Protein AF-A0A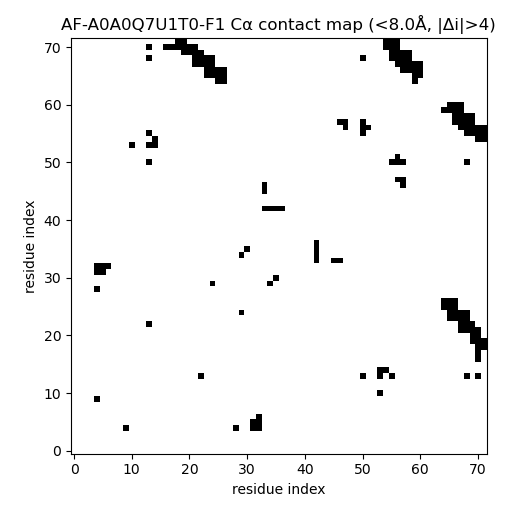0Q7U1T0-F1 (afdb_monomer)

Sequence (72 aa):
MAAMLTREVLKSYLEDMPIGHVFDLTYGQFAGLFPPGEPDPFARSALRAFARECGCDVVQDIAEARYELRKR

Structure (mmCIF, N/CA/C/O backbone):
data_AF-A0A0Q7U1T0-F1
#
_entry.id   AF-A0A0Q7U1T0-F1
#
loop_
_atom_site.group_PDB
_atom_site.id
_atom_site.type_symbol
_atom_site.label_atom_id
_atom_site.label_alt_id
_atom_site.label_comp_id
_atom_site.label_asym_id
_atom_site.label_entity_id
_atom_site.label_seq_id
_atom_site.pdbx_PDB_ins_code
_atom_site.Cartn_x
_atom_site.Cartn_y
_atom_site.Cartn_z
_atom_site.occupancy
_atom_site.B_iso_or_equiv
_atom_site.auth_seq_id
_atom_site.auth_comp_id
_atom_site.auth_asym_id
_atom_site.auth_atom_id
_atom_site.pdbx_PDB_model_num
ATOM 1 N N . MET A 1 1 ? -8.241 18.816 -10.490 1.00 36.34 1 MET A N 1
ATOM 2 C CA . MET A 1 1 ? -7.051 18.550 -9.655 1.00 36.34 1 MET A CA 1
ATOM 3 C C . MET A 1 1 ? -6.978 17.054 -9.428 1.00 36.34 1 MET A C 1
ATOM 5 O O . MET A 1 1 ? -7.843 16.530 -8.743 1.00 36.34 1 MET A O 1
ATOM 9 N N . ALA A 1 2 ? -6.031 16.354 -10.056 1.00 43.78 2 ALA A N 1
ATOM 10 C CA . ALA A 1 2 ? -5.756 14.972 -9.678 1.00 43.78 2 ALA A CA 1
ATOM 11 C C . ALA A 1 2 ? -5.123 15.024 -8.283 1.00 43.78 2 ALA A C 1
ATOM 13 O O . ALA A 1 2 ? -4.049 15.605 -8.132 1.00 43.78 2 ALA A O 1
ATOM 14 N N . ALA A 1 3 ? -5.817 14.523 -7.262 1.00 53.16 3 ALA A N 1
ATOM 15 C CA . ALA A 1 3 ? -5.213 14.344 -5.951 1.00 53.16 3 ALA A CA 1
ATOM 16 C C . ALA A 1 3 ? -4.013 13.410 -6.144 1.00 53.16 3 ALA A C 1
ATOM 18 O O . ALA A 1 3 ? -4.184 12.246 -6.506 1.00 53.16 3 ALA A O 1
ATOM 19 N N . MET A 1 4 ? -2.796 13.941 -6.011 1.00 68.75 4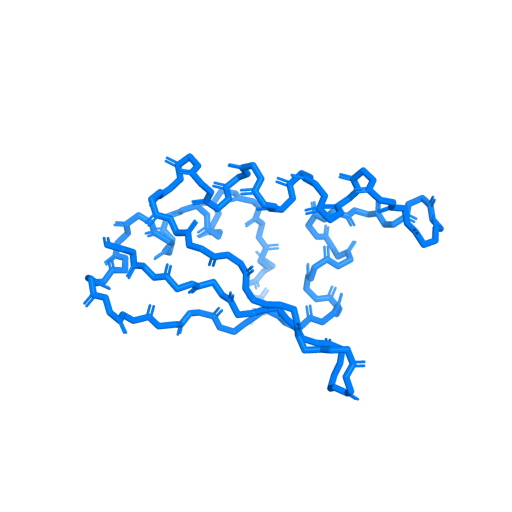 MET A N 1
ATOM 20 C CA . MET A 1 4 ? -1.596 13.116 -6.028 1.00 68.75 4 MET A CA 1
ATOM 21 C C . MET A 1 4 ? -1.721 12.155 -4.851 1.00 68.75 4 MET A C 1
ATOM 23 O O . MET A 1 4 ? -1.781 12.591 -3.704 1.00 68.75 4 MET A O 1
ATOM 27 N N . LEU A 1 5 ? -1.829 10.857 -5.131 1.00 78.75 5 LEU A N 1
ATOM 28 C CA . LEU A 1 5 ? -1.817 9.850 -4.084 1.00 78.75 5 LEU A CA 1
ATOM 29 C C . LEU A 1 5 ? -0.433 9.904 -3.424 1.00 78.75 5 LEU A C 1
ATOM 31 O O . LEU A 1 5 ? 0.560 9.520 -4.039 1.00 78.75 5 LEU A O 1
ATOM 35 N N . THR A 1 6 ? -0.364 10.431 -2.203 1.00 85.88 6 THR A N 1
ATOM 36 C CA . THR A 1 6 ? 0.847 10.447 -1.372 1.00 85.88 6 THR A CA 1
ATOM 37 C C . THR A 1 6 ? 0.774 9.345 -0.319 1.00 85.88 6 THR A C 1
ATOM 39 O O . THR A 1 6 ? -0.288 8.767 -0.084 1.00 85.88 6 THR A O 1
ATOM 42 N N . ARG A 1 7 ? 1.902 9.034 0.336 1.00 83.38 7 ARG A N 1
ATOM 43 C CA . ARG A 1 7 ? 1.927 8.011 1.396 1.00 83.38 7 ARG A CA 1
ATOM 44 C C . ARG A 1 7 ? 1.005 8.373 2.556 1.00 83.38 7 ARG A C 1
ATOM 46 O O . ARG A 1 7 ? 0.338 7.497 3.083 1.00 83.38 7 ARG A O 1
ATOM 53 N N . GLU A 1 8 ? 0.942 9.649 2.919 1.00 86.88 8 GLU A N 1
ATOM 54 C CA . GLU A 1 8 ? 0.068 10.147 3.987 1.00 86.88 8 GLU A CA 1
ATOM 55 C C . GLU A 1 8 ? -1.410 10.008 3.616 1.00 86.88 8 GLU A C 1
ATOM 57 O O . GLU A 1 8 ? -2.210 9.541 4.421 1.00 86.88 8 GLU A O 1
ATOM 62 N N . VAL A 1 9 ? -1.759 10.335 2.369 1.00 88.06 9 VAL A N 1
ATOM 63 C CA . VAL A 1 9 ? -3.125 10.176 1.859 1.00 88.06 9 VAL A CA 1
ATOM 64 C C . VAL A 1 9 ? -3.513 8.699 1.807 1.00 88.06 9 VAL A C 1
ATOM 66 O O . VAL A 1 9 ? -4.588 8.333 2.274 1.00 88.06 9 VAL A O 1
ATOM 69 N N . LEU A 1 10 ? -2.628 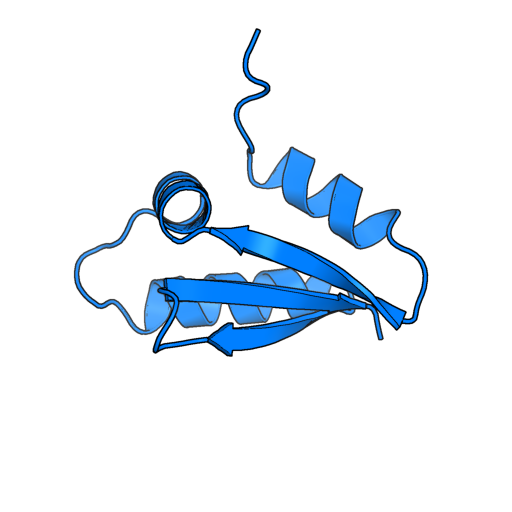7.832 1.301 1.00 87.94 10 LEU A N 1
ATOM 70 C CA . LEU A 1 10 ? -2.855 6.388 1.318 1.00 87.94 10 LEU A CA 1
ATOM 71 C C . LEU A 1 10 ? -3.023 5.877 2.754 1.00 87.94 10 LEU A C 1
ATOM 73 O O . LEU A 1 10 ? -3.899 5.056 2.999 1.00 87.94 10 LEU A O 1
ATOM 77 N N . LYS A 1 11 ? -2.227 6.383 3.703 1.00 89.38 11 LYS A N 1
ATOM 78 C CA . LYS A 1 11 ? -2.328 6.002 5.114 1.00 89.38 11 LYS A CA 1
ATOM 79 C C . LYS A 1 11 ? -3.712 6.322 5.668 1.00 89.38 11 LYS A C 1
ATOM 81 O O . LYS A 1 11 ? -4.370 5.415 6.161 1.00 89.38 11 LYS A O 1
ATOM 86 N N . SER A 1 12 ? -4.170 7.565 5.501 1.00 89.50 12 SER A N 1
ATOM 87 C CA . SER A 1 12 ? -5.503 7.982 5.947 1.00 89.50 12 SER A CA 1
ATOM 88 C C . SER A 1 12 ? -6.585 7.095 5.333 1.00 89.50 12 SER A C 1
ATOM 90 O O . SER A 1 12 ? -7.430 6.587 6.056 1.00 89.50 12 SER A O 1
ATOM 92 N N . TYR A 1 13 ? -6.510 6.806 4.027 1.00 88.69 13 TYR A N 1
ATOM 93 C CA . TYR A 1 13 ? -7.473 5.906 3.388 1.00 88.69 13 TYR A CA 1
ATOM 94 C C . TYR A 1 13 ? -7.481 4.503 3.998 1.00 88.69 13 TYR A C 1
ATOM 96 O O . TYR A 1 13 ? -8.555 3.956 4.218 1.00 88.69 13 TYR A O 1
ATOM 104 N N . LEU A 1 14 ? -6.315 3.913 4.271 1.00 89.06 14 LEU A N 1
ATOM 105 C CA . LEU A 1 14 ? -6.225 2.577 4.866 1.00 89.06 14 LEU A CA 1
ATOM 106 C C . LEU A 1 14 ? -6.643 2.558 6.344 1.00 89.06 14 LEU A C 1
ATOM 108 O O . LEU A 1 14 ? -7.144 1.540 6.825 1.00 89.06 14 LEU A O 1
ATOM 112 N N . GLU A 1 15 ? -6.435 3.652 7.075 1.00 88.81 15 GLU A N 1
ATOM 113 C CA . GLU A 1 15 ? -6.861 3.805 8.469 1.00 88.81 15 GLU A CA 1
ATOM 114 C C . GLU A 1 15 ? -8.382 3.970 8.582 1.00 88.81 15 GLU A C 1
ATOM 116 O O . GLU A 1 15 ? -8.987 3.280 9.402 1.00 88.81 15 GLU A O 1
ATOM 121 N N . ASP A 1 16 ? -8.994 4.779 7.712 1.00 89.38 16 ASP A N 1
ATOM 122 C CA . ASP A 1 16 ? -10.448 4.993 7.630 1.00 89.38 16 ASP A CA 1
ATOM 123 C C . ASP A 1 16 ? -11.210 3.824 6.972 1.00 89.38 16 ASP A C 1
ATOM 125 O O . ASP A 1 16 ? -12.438 3.743 7.051 1.00 89.38 16 ASP A O 1
ATOM 129 N N . MET A 1 17 ? -10.504 2.906 6.304 1.00 87.75 17 MET A N 1
ATOM 130 C CA . MET A 1 17 ? -11.122 1.786 5.596 1.00 87.75 17 MET A CA 1
ATOM 131 C C . MET A 1 17 ? -11.814 0.807 6.569 1.00 87.75 17 MET A C 1
ATOM 133 O O . MET A 1 17 ? -11.174 0.341 7.520 1.00 87.75 17 MET A O 1
ATOM 137 N N . PRO A 1 18 ? -13.084 0.417 6.320 1.00 88.38 18 PRO A N 1
ATOM 138 C CA . PRO A 1 18 ? -13.763 -0.589 7.130 1.00 88.38 18 PRO A CA 1
ATOM 139 C C . PRO A 1 18 ? -13.113 -1.966 6.981 1.00 88.38 18 PRO A C 1
ATOM 141 O O . PRO A 1 18 ? -12.566 -2.304 5.930 1.00 88.38 18 PRO A O 1
ATOM 144 N N . ILE A 1 19 ? -13.237 -2.800 8.012 1.00 89.25 19 ILE A N 1
ATOM 145 C CA . ILE A 1 19 ? -12.784 -4.197 7.971 1.00 89.25 19 ILE A CA 1
ATOM 146 C C . ILE A 1 19 ? -13.460 -4.930 6.803 1.00 89.25 19 ILE A C 1
ATOM 148 O O . ILE A 1 19 ? -14.670 -4.817 6.605 1.00 89.25 19 ILE A O 1
ATOM 152 N N . GLY A 1 20 ? -12.674 -5.674 6.021 1.00 86.81 20 GLY A N 1
ATOM 153 C CA . GLY A 1 20 ? -13.151 -6.411 4.849 1.00 86.81 20 GLY A CA 1
ATOM 154 C C . GLY A 1 20 ? -13.185 -5.613 3.541 1.00 86.81 20 GLY A C 1
ATOM 155 O O . GLY A 1 20 ? -13.442 -6.203 2.493 1.00 86.81 20 GLY A O 1
ATOM 156 N N . HIS A 1 21 ? -12.892 -4.309 3.559 1.00 89.19 21 HIS A N 1
ATOM 157 C CA . HIS A 1 21 ? -12.716 -3.540 2.327 1.00 89.19 21 HIS A CA 1
ATOM 158 C C . HIS A 1 21 ? -11.345 -3.773 1.685 1.00 89.19 21 HIS A C 1
ATOM 160 O O . HIS A 1 21 ? -10.357 -4.106 2.349 1.00 89.19 21 HIS A O 1
ATOM 166 N N . VAL A 1 22 ? -11.307 -3.566 0.368 1.00 89.44 22 VAL A N 1
ATOM 167 C CA . VAL A 1 22 ? -10.107 -3.668 -0.459 1.00 89.44 22 VAL A CA 1
ATOM 168 C C . VAL A 1 22 ? -9.862 -2.333 -1.144 1.00 89.44 22 VAL A C 1
ATOM 170 O O . VAL A 1 22 ? -10.747 -1.796 -1.809 1.00 89.44 22 VAL A O 1
ATOM 173 N N . PHE A 1 23 ? -8.650 -1.815 -0.995 1.00 88.88 23 PHE A N 1
ATOM 174 C CA . PHE A 1 23 ? -8.154 -0.684 -1.757 1.00 88.88 23 PHE A CA 1
ATOM 175 C C . PHE A 1 23 ? -7.250 -1.200 -2.873 1.00 88.88 23 PHE A C 1
ATOM 177 O O . PHE A 1 23 ? -6.236 -1.847 -2.613 1.00 88.88 23 PHE A O 1
ATOM 184 N N . ASP A 1 24 ? -7.617 -0.914 -4.117 1.00 89.19 24 ASP A N 1
ATOM 185 C CA . ASP A 1 24 ? -6.811 -1.287 -5.271 1.00 89.19 24 ASP A CA 1
ATOM 186 C C . ASP A 1 24 ? -5.792 -0.190 -5.598 1.00 89.19 24 ASP A C 1
ATOM 188 O O . ASP A 1 24 ? -6.137 0.977 -5.794 1.00 89.19 24 ASP A O 1
ATOM 192 N N . LEU A 1 25 ? -4.523 -0.582 -5.640 1.00 87.12 25 LEU A N 1
ATOM 193 C CA . LEU A 1 25 ? -3.397 0.278 -5.952 1.00 87.12 25 LEU A CA 1
ATOM 194 C C . LEU A 1 25 ? -2.768 -0.170 -7.272 1.00 87.12 25 LEU A C 1
ATOM 196 O O . LEU A 1 25 ? -2.148 -1.232 -7.372 1.00 87.12 25 LEU A O 1
ATOM 200 N N . THR A 1 26 ? -2.884 0.677 -8.290 1.00 85.88 26 THR A N 1
ATOM 201 C CA . THR A 1 26 ? -2.277 0.424 -9.604 1.00 85.88 26 THR A CA 1
ATOM 202 C C . THR A 1 26 ? -0.750 0.504 -9.544 1.00 85.88 26 THR A C 1
ATOM 204 O O . THR A 1 26 ? -0.190 1.240 -8.725 1.00 85.88 26 THR A O 1
ATOM 207 N N . TYR A 1 27 ? -0.045 -0.180 -10.455 1.00 80.75 27 TYR A N 1
ATOM 208 C CA . TYR A 1 27 ? 1.419 -0.091 -10.531 1.00 80.75 27 TYR A CA 1
ATOM 209 C C . TYR A 1 27 ? 1.935 1.349 -10.677 1.00 80.75 27 TYR A C 1
ATOM 211 O O . TYR A 1 27 ? 2.943 1.694 -10.071 1.00 80.75 27 TYR A O 1
ATOM 219 N N . GLY A 1 28 ? 1.240 2.212 -11.427 1.00 80.50 28 GLY A N 1
ATOM 220 C CA . GLY A 1 28 ? 1.635 3.617 -11.587 1.00 80.50 28 GLY A CA 1
ATOM 221 C C . GLY A 1 28 ? 1.565 4.412 -10.279 1.00 80.50 28 GLY A C 1
ATOM 222 O O . GLY A 1 28 ? 2.480 5.168 -9.960 1.00 80.50 28 GLY A O 1
ATOM 223 N N . GLN A 1 29 ? 0.515 4.196 -9.481 1.00 83.25 29 GLN A N 1
ATOM 224 C CA . GLN A 1 29 ? 0.384 4.796 -8.151 1.00 83.25 29 GLN A CA 1
ATOM 225 C C . GLN A 1 29 ? 1.415 4.230 -7.175 1.00 83.25 29 GLN A C 1
ATOM 227 O O . GLN A 1 29 ? 2.058 4.983 -6.447 1.00 83.25 29 GLN A O 1
ATOM 232 N N . PHE A 1 30 ? 1.616 2.911 -7.196 1.00 83.00 30 PHE A N 1
ATOM 233 C CA . PHE A 1 30 ? 2.665 2.257 -6.426 1.00 83.00 30 PHE A CA 1
ATOM 234 C C . PHE A 1 30 ? 4.045 2.831 -6.759 1.00 83.00 30 PHE A C 1
ATOM 236 O O . PHE A 1 30 ? 4.760 3.216 -5.843 1.00 83.00 30 PHE A O 1
ATOM 243 N N . ALA A 1 31 ? 4.393 2.962 -8.040 1.00 79.94 31 ALA A N 1
ATOM 244 C CA . ALA A 1 31 ? 5.679 3.498 -8.474 1.00 79.94 31 ALA A CA 1
ATOM 245 C C . ALA A 1 31 ? 5.862 4.975 -8.083 1.00 79.94 31 ALA A C 1
ATOM 247 O O . ALA A 1 31 ? 6.982 5.407 -7.836 1.00 79.94 31 ALA A O 1
ATOM 248 N N . GLY A 1 32 ? 4.779 5.752 -7.982 1.00 79.94 32 GLY A N 1
ATOM 249 C CA . GLY A 1 32 ? 4.829 7.118 -7.452 1.00 79.94 32 GLY A CA 1
ATOM 250 C C . GLY A 1 32 ? 5.063 7.179 -5.936 1.00 79.94 32 GLY A C 1
ATOM 251 O O . GLY A 1 32 ? 5.769 8.059 -5.451 1.00 79.94 32 GLY A O 1
ATOM 252 N N . LEU A 1 33 ? 4.493 6.236 -5.179 1.00 79.88 33 LEU A N 1
ATOM 253 C CA . LEU A 1 33 ? 4.598 6.166 -3.714 1.00 79.88 33 LEU A CA 1
ATOM 254 C C . LEU A 1 33 ? 5.886 5.492 -3.229 1.00 79.88 33 LEU A C 1
ATOM 256 O O . LEU A 1 33 ? 6.463 5.857 -2.201 1.00 79.88 33 LEU A O 1
ATOM 260 N N . PHE A 1 34 ? 6.311 4.468 -3.950 1.00 77.94 34 PHE A N 1
ATOM 261 C CA . PHE A 1 34 ? 7.458 3.619 -3.687 1.00 77.94 34 PHE A CA 1
ATOM 262 C C . PHE A 1 34 ? 8.270 3.587 -4.985 1.00 77.94 34 PHE A C 1
ATOM 264 O O . PHE A 1 34 ? 8.108 2.653 -5.774 1.00 77.94 34 PHE A O 1
ATOM 271 N N . PRO A 1 35 ? 9.085 4.632 -5.249 1.00 66.00 35 PRO A N 1
ATOM 272 C CA . PRO A 1 35 ? 9.844 4.735 -6.488 1.00 66.00 35 PRO A CA 1
ATOM 273 C C . PRO A 1 35 ? 10.661 3.459 -6.696 1.00 66.00 35 PRO A C 1
ATOM 275 O O . PRO A 1 35 ? 11.409 3.066 -5.794 1.00 66.00 35 PRO A O 1
ATOM 278 N N . PRO A 1 36 ? 10.489 2.769 -7.837 1.00 61.78 36 PRO A N 1
ATOM 279 C CA . PRO A 1 36 ? 11.172 1.518 -8.073 1.00 61.78 36 PRO A CA 1
ATOM 280 C C . PRO A 1 36 ? 12.637 1.831 -8.348 1.00 61.78 36 PRO A C 1
ATOM 282 O O . PRO A 1 36 ? 12.973 2.420 -9.372 1.00 61.78 36 PRO A O 1
ATOM 285 N N . GLY A 1 37 ? 13.521 1.389 -7.465 1.00 53.53 37 GLY A N 1
ATOM 286 C CA . GLY A 1 37 ? 14.907 1.150 -7.840 1.00 53.53 37 GLY A CA 1
ATOM 287 C C . GLY A 1 37 ? 15.026 -0.195 -8.552 1.00 53.53 37 GLY A C 1
ATOM 288 O O . GLY A 1 37 ? 15.711 -1.032 -8.011 1.00 53.53 37 GLY A O 1
ATOM 289 N N . GLU A 1 38 ? 14.324 -0.416 -9.681 1.00 47.19 38 GLU A N 1
ATOM 290 C CA . GLU A 1 38 ? 14.347 -1.648 -10.519 1.00 47.19 38 GLU A CA 1
ATOM 291 C C . GLU A 1 38 ? 14.064 -3.001 -9.809 1.00 47.19 38 GLU A C 1
ATOM 293 O O . GLU A 1 38 ? 14.580 -3.282 -8.747 1.00 47.19 38 GLU A O 1
ATOM 298 N N . PRO A 1 39 ? 13.302 -3.928 -10.424 1.00 52.22 39 PRO A N 1
ATOM 299 C CA . PRO A 1 39 ? 12.285 -4.795 -9.773 1.00 52.22 39 PRO A CA 1
ATOM 300 C C . PRO A 1 39 ? 12.488 -5.083 -8.266 1.00 52.22 39 PRO A C 1
ATOM 302 O O . PRO A 1 39 ? 12.690 -6.224 -7.840 1.00 52.22 39 PRO A O 1
ATOM 305 N N . ASP A 1 40 ? 12.379 -4.048 -7.432 1.00 62.94 40 ASP A N 1
ATOM 306 C CA . ASP A 1 40 ? 13.115 -4.070 -6.175 1.00 62.94 40 ASP A CA 1
ATOM 307 C C . ASP A 1 40 ? 12.273 -4.773 -5.101 1.00 62.94 40 ASP A C 1
ATOM 309 O O . ASP A 1 40 ? 11.169 -4.316 -4.763 1.00 62.94 40 ASP A O 1
ATOM 313 N N . PRO A 1 41 ? 12.714 -5.925 -4.566 1.00 67.88 41 PRO A N 1
ATOM 314 C CA . PRO A 1 41 ? 12.004 -6.604 -3.487 1.00 67.88 41 PRO A CA 1
ATOM 315 C C . PRO A 1 41 ? 11.815 -5.690 -2.265 1.00 67.88 41 PRO A C 1
ATOM 317 O O . PRO A 1 41 ? 10.864 -5.888 -1.504 1.00 67.88 41 PRO A O 1
ATOM 320 N N . PHE A 1 42 ? 12.640 -4.648 -2.108 1.00 76.44 42 PHE A N 1
ATOM 321 C CA . PHE A 1 42 ? 12.506 -3.662 -1.040 1.00 76.44 42 PHE A CA 1
ATOM 322 C C . PHE A 1 42 ? 11.283 -2.758 -1.208 1.00 76.44 42 PHE A C 1
ATOM 324 O O . PHE A 1 42 ? 10.576 -2.549 -0.227 1.00 76.44 42 PHE A O 1
ATOM 331 N N . ALA A 1 43 ? 10.954 -2.291 -2.418 1.00 79.44 43 ALA A N 1
ATOM 332 C CA . ALA A 1 43 ? 9.763 -1.460 -2.640 1.00 79.44 43 ALA A CA 1
ATOM 333 C C . ALA A 1 43 ? 8.470 -2.233 -2.316 1.00 79.44 43 ALA A C 1
ATOM 335 O O . ALA A 1 43 ? 7.566 -1.725 -1.650 1.00 79.44 43 ALA A O 1
ATOM 336 N N . ARG A 1 44 ? 8.420 -3.512 -2.708 1.00 81.00 44 ARG A N 1
ATOM 337 C CA . ARG A 1 44 ? 7.316 -4.421 -2.357 1.00 81.00 44 ARG A CA 1
ATOM 338 C C . ARG A 1 44 ? 7.257 -4.699 -0.858 1.00 81.00 44 ARG A C 1
ATOM 340 O O . ARG A 1 44 ? 6.173 -4.718 -0.277 1.00 81.00 44 ARG A O 1
ATOM 347 N N . SER A 1 45 ? 8.410 -4.901 -0.226 1.00 84.12 45 SER A N 1
ATOM 348 C CA . SER A 1 45 ? 8.491 -5.106 1.223 1.00 84.12 45 SER A CA 1
ATOM 349 C C . SER A 1 45 ? 8.059 -3.859 1.996 1.00 84.12 45 SER A C 1
ATOM 351 O O . SER A 1 45 ? 7.354 -3.990 2.990 1.00 84.12 45 SER A O 1
ATOM 353 N N . ALA A 1 46 ? 8.392 -2.661 1.509 1.00 85.69 46 ALA A N 1
ATOM 354 C CA . ALA A 1 46 ? 7.968 -1.394 2.093 1.00 85.69 46 ALA A CA 1
ATOM 355 C C . ALA A 1 46 ? 6.447 -1.210 2.013 1.00 85.69 46 ALA A C 1
ATOM 357 O O . ALA A 1 46 ? 5.835 -0.859 3.016 1.00 85.69 46 ALA A O 1
ATOM 358 N N . LEU A 1 47 ? 5.822 -1.525 0.871 1.00 86.69 47 LEU A N 1
ATOM 359 C CA . LEU A 1 47 ? 4.359 -1.519 0.752 1.00 86.69 47 LEU A CA 1
ATOM 360 C C . LEU A 1 47 ? 3.712 -2.513 1.724 1.00 86.69 47 LEU A C 1
ATOM 362 O O . LEU A 1 47 ? 2.749 -2.169 2.401 1.00 86.69 47 LEU A O 1
ATOM 366 N N . ARG A 1 48 ? 4.248 -3.737 1.821 1.00 87.62 48 ARG A N 1
ATOM 367 C CA . ARG A 1 48 ? 3.749 -4.757 2.759 1.00 87.62 48 ARG A CA 1
ATOM 368 C C . ARG A 1 48 ? 3.881 -4.318 4.215 1.00 87.62 48 ARG A C 1
ATOM 370 O O . ARG A 1 48 ? 2.949 -4.523 4.984 1.00 87.62 48 ARG A O 1
ATOM 377 N N . ALA A 1 49 ? 5.015 -3.730 4.590 1.00 89.12 49 ALA A N 1
ATOM 378 C CA . ALA A 1 49 ? 5.237 -3.203 5.933 1.00 89.12 49 ALA A CA 1
ATOM 379 C C . ALA A 1 49 ? 4.253 -2.068 6.243 1.00 89.12 49 ALA A C 1
ATOM 381 O O . ALA A 1 49 ? 3.533 -2.150 7.231 1.00 89.12 49 ALA A O 1
ATOM 382 N N . PHE A 1 50 ? 4.135 -1.100 5.335 1.00 89.31 50 PHE A N 1
ATOM 383 C CA . PHE A 1 50 ? 3.222 0.031 5.461 1.00 89.31 50 PHE A CA 1
ATOM 384 C C . PHE A 1 50 ? 1.755 -0.404 5.590 1.00 89.31 50 PHE A C 1
ATOM 386 O O . PHE A 1 50 ? 1.031 0.053 6.472 1.00 89.31 50 PHE A O 1
ATOM 393 N N . ALA A 1 51 ? 1.314 -1.337 4.745 1.00 90.12 51 ALA A N 1
ATOM 394 C CA . ALA A 1 51 ? -0.024 -1.908 4.831 1.00 90.12 51 ALA A CA 1
ATOM 395 C C . ALA A 1 51 ? -0.250 -2.591 6.182 1.00 90.12 51 ALA A C 1
ATOM 397 O O . ALA A 1 51 ? -1.272 -2.361 6.824 1.00 90.12 51 ALA A O 1
ATOM 398 N N . ARG A 1 52 ? 0.730 -3.376 6.645 1.00 90.44 52 ARG A N 1
ATOM 399 C CA . ARG A 1 52 ? 0.668 -4.079 7.927 1.00 90.44 52 ARG A CA 1
ATOM 400 C C . ARG A 1 52 ? 0.588 -3.116 9.110 1.00 90.44 52 ARG A C 1
ATOM 402 O O . ARG A 1 52 ? -0.158 -3.397 10.042 1.00 90.44 52 ARG A O 1
ATOM 409 N N . GLU A 1 53 ? 1.302 -1.992 9.069 1.00 90.75 53 GLU A N 1
ATOM 410 C CA . GLU A 1 53 ? 1.186 -0.920 10.069 1.00 90.75 53 GLU A CA 1
ATOM 411 C C . GLU A 1 53 ? -0.235 -0.337 10.121 1.00 90.75 53 GLU A C 1
ATOM 413 O O . GLU A 1 53 ? -0.720 -0.000 11.196 1.00 90.75 53 GLU A O 1
ATOM 418 N N . CYS A 1 54 ? -0.937 -0.302 8.984 1.00 89.25 54 CYS A N 1
ATOM 419 C CA . CYS A 1 54 ? -2.331 0.144 8.88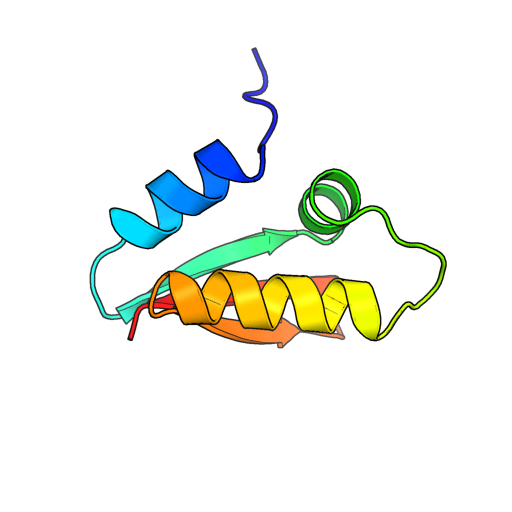5 1.00 89.25 54 CYS A CA 1
ATOM 420 C C . CYS A 1 54 ? -3.362 -0.973 9.169 1.00 89.25 54 CYS A C 1
ATOM 422 O O . CYS A 1 54 ? -4.569 -0.764 8.999 1.00 89.25 54 CYS A O 1
ATOM 424 N N . GLY A 1 55 ? -2.920 -2.178 9.551 1.00 89.44 55 GLY A N 1
ATOM 425 C CA . GLY A 1 55 ? -3.794 -3.342 9.744 1.00 89.44 55 GLY A CA 1
ATOM 426 C C . GLY A 1 55 ? -4.343 -3.932 8.440 1.00 89.44 55 GLY A C 1
ATOM 427 O O . GLY A 1 55 ? -5.407 -4.543 8.435 1.00 89.44 55 GLY A O 1
ATOM 428 N N . CYS A 1 56 ? -3.646 -3.728 7.324 1.00 91.50 56 CYS A N 1
ATOM 429 C CA . CYS A 1 56 ? -4.022 -4.231 6.008 1.00 91.50 56 CYS A CA 1
ATOM 430 C C . CYS A 1 56 ? -3.075 -5.338 5.519 1.00 91.50 56 CYS A C 1
ATOM 432 O O . CYS A 1 56 ? -1.877 -5.345 5.808 1.00 91.50 56 CYS A O 1
ATOM 434 N N . ASP A 1 57 ? -3.612 -6.252 4.719 1.00 91.25 57 ASP A N 1
ATOM 435 C CA . ASP A 1 57 ? -2.866 -7.214 3.915 1.00 91.25 57 ASP A CA 1
ATOM 436 C C . ASP A 1 57 ? -2.588 -6.696 2.520 1.00 91.25 57 ASP A C 1
ATOM 438 O O . ASP A 1 57 ? -3.403 -5.975 1.963 1.00 91.25 57 ASP A O 1
ATOM 442 N N . VAL A 1 58 ? -1.490 -7.150 1.916 1.00 89.12 58 VAL A N 1
ATOM 443 C CA . VAL A 1 58 ? -1.193 -6.879 0.504 1.00 89.12 58 VAL A CA 1
ATOM 444 C C . VAL A 1 58 ? -1.244 -8.169 -0.298 1.00 89.12 58 VAL A C 1
ATOM 446 O O . VAL A 1 58 ? -0.409 -9.066 -0.107 1.00 89.12 58 VAL A O 1
ATOM 449 N N . VAL A 1 59 ? -2.170 -8.223 -1.247 1.00 88.56 59 VAL A N 1
ATOM 450 C CA . VAL A 1 59 ? -2.215 -9.232 -2.305 1.00 88.56 59 VAL A CA 1
ATOM 451 C C . VAL A 1 59 ? -1.685 -8.589 -3.582 1.00 88.56 59 VAL A C 1
ATOM 453 O O . VAL A 1 59 ? -2.071 -7.484 -3.939 1.00 88.56 59 VAL A O 1
ATOM 456 N N . GLN A 1 60 ? -0.724 -9.242 -4.228 1.00 82.19 60 GLN A N 1
ATOM 457 C CA . GLN A 1 60 ? -0.148 -8.753 -5.476 1.00 82.19 60 GLN A CA 1
ATOM 458 C C . GLN A 1 60 ? -0.765 -9.537 -6.628 1.00 82.19 60 GLN A C 1
ATOM 460 O O . GLN A 1 60 ? -0.581 -10.754 -6.687 1.00 82.19 60 GLN A O 1
ATOM 465 N N . ASP A 1 61 ? -1.419 -8.838 -7.551 1.00 81.56 61 ASP A N 1
ATOM 466 C CA . ASP A 1 61 ? -1.804 -9.398 -8.838 1.00 81.56 61 ASP A CA 1
ATOM 467 C C . ASP A 1 61 ? -0.694 -9.116 -9.856 1.00 81.56 61 ASP A C 1
ATOM 469 O O . ASP A 1 61 ? -0.458 -7.981 -10.286 1.00 81.56 61 ASP A O 1
ATOM 473 N N . ILE A 1 62 ? 0.052 -10.169 -10.191 1.00 73.50 62 ILE A N 1
ATOM 474 C CA . ILE A 1 62 ? 1.179 -10.095 -11.127 1.00 73.50 62 ILE A CA 1
ATOM 475 C C . ILE A 1 62 ? 0.674 -9.985 -12.573 1.00 73.50 62 ILE A C 1
ATOM 477 O O . ILE A 1 62 ? 1.363 -9.393 -13.400 1.00 73.50 62 ILE A O 1
ATOM 481 N N . ALA A 1 63 ? -0.510 -10.523 -12.880 1.00 75.44 63 ALA A N 1
ATOM 482 C CA . ALA A 1 63 ? -1.068 -10.515 -14.228 1.00 75.44 63 ALA A CA 1
ATOM 483 C C . ALA A 1 63 ? -1.601 -9.127 -14.607 1.00 75.44 63 ALA A C 1
ATOM 485 O O . ALA A 1 63 ? -1.401 -8.682 -15.735 1.00 75.44 63 ALA A O 1
ATOM 486 N N . GLU A 1 64 ? -2.217 -8.424 -13.656 1.00 73.75 64 GLU A N 1
ATOM 487 C CA . GLU A 1 64 ? -2.765 -7.081 -13.878 1.00 73.75 64 GLU A CA 1
ATOM 488 C C . GLU A 1 64 ? -1.813 -5.943 -13.478 1.00 73.75 64 GLU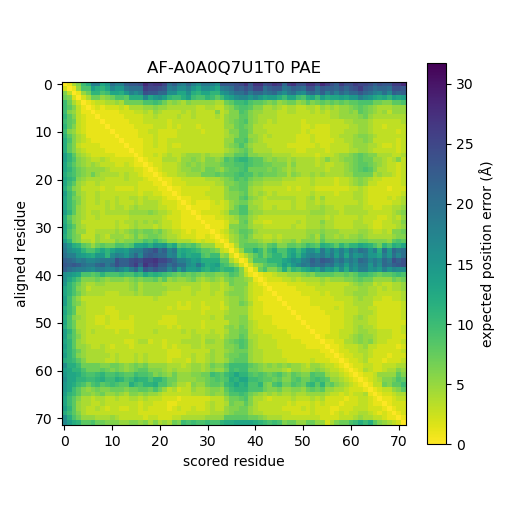 A C 1
ATOM 490 O O . GLU A 1 64 ? -2.114 -4.775 -13.723 1.00 73.75 64 GLU A O 1
ATOM 495 N N . ALA A 1 65 ? -0.657 -6.258 -12.881 1.00 79.38 65 ALA A N 1
ATOM 496 C CA . ALA A 1 65 ? 0.254 -5.278 -12.284 1.00 79.38 65 ALA A CA 1
ATOM 497 C C . ALA A 1 65 ? -0.463 -4.381 -11.250 1.00 79.38 65 ALA A C 1
ATOM 499 O O . ALA A 1 65 ? -0.401 -3.147 -11.292 1.00 79.38 65 ALA A O 1
ATOM 500 N N . ARG A 1 66 ? -1.166 -5.015 -10.304 1.00 84.25 66 ARG A N 1
ATOM 501 C CA . ARG A 1 66 ? -1.963 -4.339 -9.266 1.00 84.25 66 ARG A CA 1
ATOM 502 C C . ARG A 1 66 ? -1.639 -4.873 -7.878 1.00 84.25 66 ARG A C 1
ATOM 504 O O . ARG A 1 66 ? -1.179 -6.003 -7.713 1.00 84.25 66 ARG A O 1
ATOM 511 N N . TYR A 1 67 ? -1.868 -4.036 -6.874 1.00 88.06 67 TYR A N 1
ATOM 512 C CA . TYR A 1 67 ? -1.719 -4.388 -5.470 1.00 88.06 67 TYR A CA 1
ATOM 513 C C . TYR A 1 67 ? -3.033 -4.129 -4.743 1.00 88.06 67 TYR A C 1
ATOM 515 O O . TYR A 1 67 ? -3.491 -2.995 -4.655 1.00 88.06 67 TYR A O 1
ATOM 523 N N . GLU A 1 68 ? -3.614 -5.175 -4.180 1.00 90.56 68 GLU A N 1
ATOM 524 C CA . GLU A 1 68 ? -4.820 -5.091 -3.371 1.00 90.56 68 GLU A CA 1
ATOM 525 C C . GLU A 1 68 ? -4.442 -4.982 -1.894 1.00 90.56 68 GLU A C 1
ATOM 527 O O . GLU A 1 68 ? -3.809 -5.879 -1.331 1.00 90.56 68 GLU A O 1
ATOM 532 N N . LEU A 1 69 ? -4.853 -3.891 -1.257 1.00 91.31 69 LEU A N 1
ATOM 533 C CA . LEU A 1 69 ? -4.681 -3.640 0.169 1.00 91.31 69 LEU A CA 1
ATOM 534 C C . LEU A 1 69 ? -5.987 -3.976 0.893 1.00 91.31 69 LEU A C 1
ATOM 536 O O . LEU A 1 69 ? -6.970 -3.254 0.754 1.00 91.31 69 LEU A O 1
ATOM 540 N N . ARG A 1 70 ? -6.025 -5.078 1.642 1.00 90.94 70 ARG A N 1
ATOM 541 C CA . ARG A 1 70 ? -7.247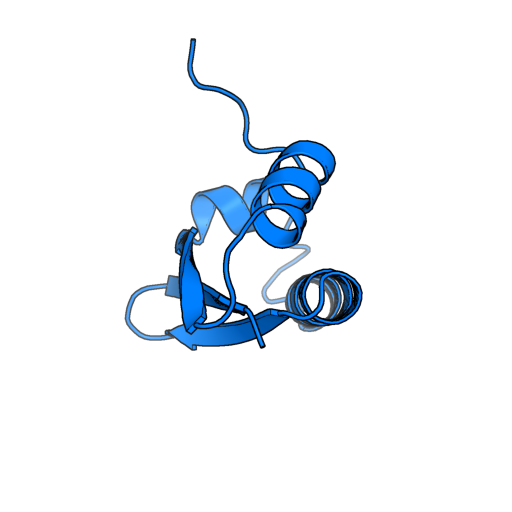 -5.604 2.275 1.00 90.94 70 ARG A C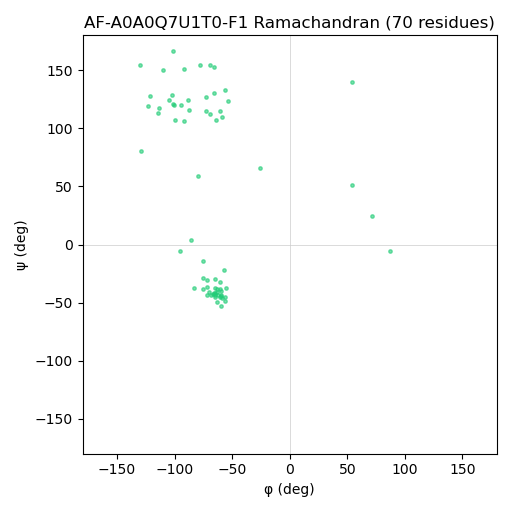A 1
ATOM 542 C C . ARG A 1 70 ? -7.251 -5.320 3.773 1.00 90.94 70 ARG A C 1
ATOM 544 O O . ARG A 1 70 ? -6.318 -5.737 4.452 1.00 90.94 70 ARG A O 1
ATOM 551 N N . LYS A 1 71 ? -8.275 -4.653 4.309 1.00 90.56 71 LYS A N 1
ATOM 552 C CA . LYS A 1 71 ? -8.368 -4.358 5.751 1.00 90.56 71 LYS A CA 1
ATOM 553 C C . LYS A 1 71 ? -8.703 -5.629 6.535 1.00 90.56 71 LYS A C 1
ATOM 555 O O . LYS A 1 71 ? -9.689 -6.292 6.203 1.00 90.56 71 LYS A O 1
ATOM 560 N N . ARG A 1 72 ? -7.903 -5.942 7.559 1.00 82.25 72 ARG A N 1
ATOM 561 C CA . ARG A 1 72 ? -8.167 -7.032 8.512 1.00 82.25 72 ARG A CA 1
A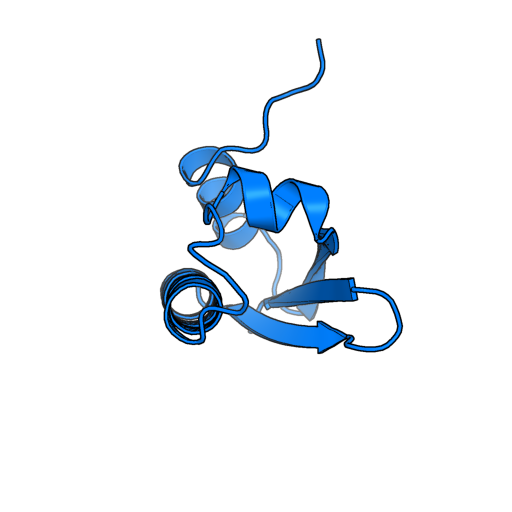TOM 562 C C . ARG A 1 72 ? -9.025 -6.583 9.685 1.00 82.25 72 ARG A C 1
ATOM 564 O O . ARG A 1 72 ? -8.935 -5.392 10.055 1.00 82.25 72 ARG A O 1
#

Foldseek 3Di:
DPPLDELVNVLVCLLPDDAFDKDKDALVSLCSHQPDPDPDVVSVVVVQVSLVVSQWHWDADPPRRMIITHHD

Mean predicted aligned error: 5.75 Å

Solvent-accessible surface area (backbone atoms only — not comparable to full-atom values): 4141 Å² tot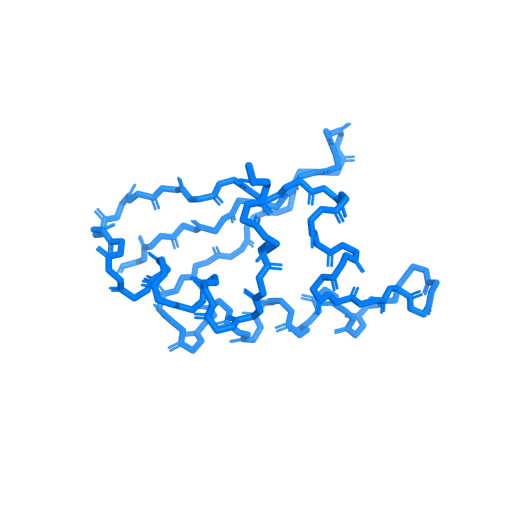al; per-residue (Å²): 131,83,78,77,76,40,66,68,57,51,46,52,52,49,61,73,46,54,70,75,42,71,48,80,39,46,49,71,56,44,41,70,62,39,64,66,76,62,98,35,69,61,45,57,48,50,53,44,50,54,32,45,77,49,46,22,45,72,47,75,41,78,90,78,45,32,36,37,38,32,30,99

Nearest PDB structures (foldseek):
  6zqb-assembly1_JO  TM=6.713E-01  e=3.822E+00  Saccharomyces cerevisiae S288C
  7pwo-assembly1_K1  TM=4.707E-01  e=2.583E+00  Giardia lamblia ATCC 50803

Radius of gyration: 11.58 Å; Cα contacts (8 Å, |Δi|>4): 89; chains: 1; bounding box: 29×29×24 Å

pLDDT: mean 81.11, std 12.27, range [36.34, 91.5]

Secondary structure (DSSP, 8-state):
------HHHHHHHHHHSPTT-EEEEEHHHHHHHS--SSS-HHHHHHHHHHHHHTTEEEEEETTTTEEEEEE-